Protein AF-A0A6J7G354-F1 (afdb_monomer_lite)

Radius of gyration: 15.18 Å; chains: 1; bounding box: 32×31×40 Å

Structure (mmCIF, N/CA/C/O backbone):
data_AF-A0A6J7G354-F1
#
_entry.id   AF-A0A6J7G354-F1
#
loop_
_atom_site.group_PDB
_atom_site.id
_atom_site.type_symbol
_atom_site.label_atom_id
_atom_site.label_alt_id
_atom_site.label_comp_id
_atom_site.label_asym_id
_atom_site.label_entity_id
_atom_site.label_seq_id
_atom_site.pdbx_PDB_ins_code
_atom_site.Cartn_x
_atom_site.Cartn_y
_atom_site.Cartn_z
_atom_site.occupancy
_atom_site.B_iso_or_equiv
_atom_site.auth_seq_id
_atom_site.auth_comp_id
_atom_site.auth_asym_id
_atom_site.auth_atom_id
_atom_site.pdbx_PDB_model_num
ATOM 1 N N . MET A 1 1 ? -2.103 15.247 -14.650 1.00 77.56 1 MET A N 1
ATOM 2 C CA . MET A 1 1 ? -3.289 14.775 -13.905 1.00 77.56 1 MET A CA 1
ATOM 3 C C . MET A 1 1 ? -3.053 15.075 -12.437 1.00 77.56 1 MET A C 1
ATOM 5 O O . MET A 1 1 ? -1.938 14.854 -11.986 1.00 77.56 1 MET A O 1
ATOM 9 N N . THR A 1 2 ? -4.056 15.577 -11.723 1.00 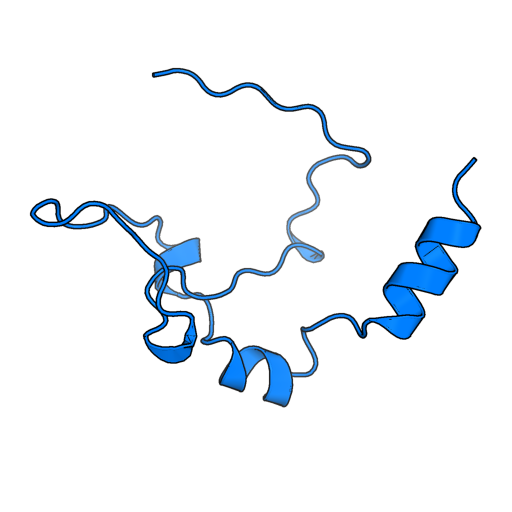95.44 2 THR A N 1
ATOM 10 C CA . THR A 1 2 ? -3.983 15.792 -10.271 1.00 95.44 2 THR A CA 1
ATOM 11 C C . THR A 1 2 ? -4.958 14.836 -9.604 1.00 95.44 2 THR A C 1
ATOM 13 O O . THR A 1 2 ? -6.089 14.710 -10.067 1.00 95.44 2 THR A O 1
ATOM 16 N N . VAL A 1 3 ? -4.516 14.162 -8.545 1.00 96.00 3 VAL A N 1
ATOM 17 C CA . VAL A 1 3 ? -5.350 13.264 -7.738 1.00 96.00 3 VAL A CA 1
ATOM 18 C C . VAL A 1 3 ? -5.610 13.937 -6.393 1.00 96.00 3 VAL A C 1
ATOM 20 O O . VAL A 1 3 ? -4.684 14.482 -5.797 1.00 96.00 3 VAL A O 1
ATOM 23 N N . GLY A 1 4 ? -6.858 13.910 -5.926 1.00 97.31 4 GLY A N 1
ATOM 24 C CA . GLY A 1 4 ? -7.247 14.350 -4.585 1.00 97.31 4 GLY A CA 1
ATOM 25 C C . GLY A 1 4 ? -8.002 13.236 -3.866 1.00 97.31 4 GLY A C 1
ATOM 26 O O . GLY A 1 4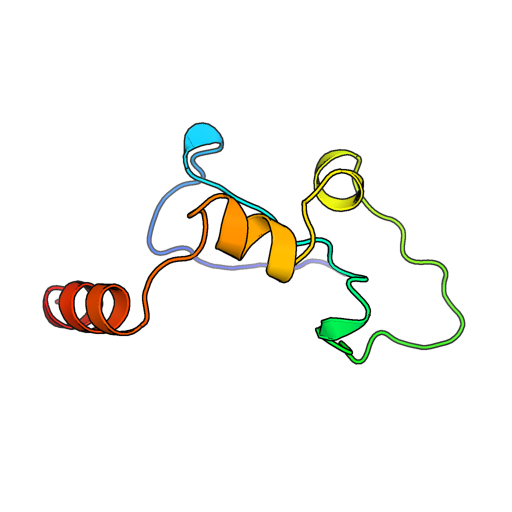 ? -8.821 12.559 -4.484 1.00 97.31 4 GLY A O 1
ATOM 27 N N . TYR A 1 5 ? -7.713 13.034 -2.581 1.00 96.75 5 TYR A N 1
ATOM 28 C CA . TYR A 1 5 ? -8.340 12.008 -1.748 1.00 96.75 5 TYR A CA 1
ATOM 29 C C . TYR A 1 5 ? -8.429 12.467 -0.285 1.00 96.75 5 TYR A C 1
ATOM 31 O O . TYR A 1 5 ? -7.597 13.246 0.179 1.00 96.75 5 TYR A O 1
ATOM 39 N N . LEU A 1 6 ? -9.460 11.998 0.427 1.00 97.44 6 LEU A N 1
ATOM 40 C CA . LEU A 1 6 ? -9.637 12.188 1.870 1.00 97.44 6 LEU A CA 1
ATOM 41 C C . LEU A 1 6 ? -9.295 10.877 2.584 1.00 97.44 6 LEU A C 1
ATOM 43 O O . LEU A 1 6 ? -9.716 9.812 2.135 1.00 97.44 6 LEU A O 1
ATOM 47 N N . CYS A 1 7 ? -8.565 10.960 3.694 1.00 96.50 7 CYS A N 1
ATOM 48 C CA . CYS A 1 7 ? -8.202 9.807 4.520 1.00 96.50 7 CYS A CA 1
ATOM 49 C C . CYS A 1 7 ? -8.913 9.871 5.875 1.00 96.50 7 CYS A C 1
ATOM 51 O O . CYS A 1 7 ? -9.070 10.955 6.438 1.00 96.50 7 CYS A O 1
ATOM 53 N N . SER A 1 8 ? -9.297 8.713 6.418 1.00 94.56 8 SER A N 1
ATOM 54 C CA . SER A 1 8 ? -9.848 8.589 7.777 1.00 94.56 8 SER A CA 1
ATOM 55 C C . SER A 1 8 ? -8.800 8.815 8.874 1.00 94.56 8 SER A C 1
ATOM 57 O O . SER A 1 8 ? -9.157 9.172 9.992 1.00 94.56 8 SER A O 1
ATOM 59 N N . GLU A 1 9 ? -7.515 8.639 8.555 1.00 95.12 9 GLU A N 1
ATOM 60 C CA . GLU A 1 9 ? -6.375 8.898 9.438 1.00 95.12 9 GLU A CA 1
ATOM 61 C C . GLU A 1 9 ? -5.266 9.684 8.703 1.00 95.12 9 GLU A C 1
ATOM 63 O O . GLU A 1 9 ? -5.152 9.589 7.477 1.00 95.12 9 GLU A O 1
ATOM 68 N N . PRO A 1 10 ? -4.423 10.452 9.424 1.00 97.12 10 PRO A N 1
ATOM 69 C CA . PRO A 1 10 ? -3.241 11.099 8.851 1.00 97.12 10 PRO A CA 1
ATOM 70 C C . PRO A 1 10 ? -2.161 10.103 8.395 1.00 97.12 10 PRO A C 1
ATOM 72 O O . PRO A 1 10 ? -2.047 9.004 8.933 1.00 97.12 10 PRO A O 1
ATOM 75 N N . TYR A 1 11 ? -1.305 10.547 7.468 1.00 95.81 11 TYR A N 1
ATOM 76 C CA . TYR A 1 11 ? -0.116 9.812 7.014 1.00 95.81 11 TYR A CA 1
ATOM 77 C C . TYR A 1 11 ? 0.807 9.438 8.186 1.00 95.81 11 TYR A C 1
ATOM 79 O O . TYR A 1 11 ? 1.191 10.303 8.982 1.00 95.81 11 TYR A O 1
ATOM 87 N N . ALA A 1 12 ? 1.188 8.162 8.273 1.00 95.94 12 ALA A N 1
ATOM 88 C CA . ALA A 1 12 ? 1.988 7.618 9.371 1.00 95.94 12 ALA A CA 1
ATOM 89 C C . ALA A 1 12 ? 2.982 6.562 8.844 1.00 95.94 12 ALA A C 1
ATOM 91 O O . ALA A 1 12 ? 2.693 5.366 8.897 1.00 95.94 12 ALA A O 1
ATOM 92 N N . PRO A 1 13 ? 4.191 6.958 8.396 1.00 93.19 13 PRO A N 1
ATOM 93 C CA . PRO A 1 13 ? 5.078 6.100 7.603 1.00 93.19 13 PRO A CA 1
ATOM 94 C C . PRO A 1 13 ? 5.502 4.806 8.306 1.00 93.19 13 PRO A C 1
ATOM 96 O O . PRO A 1 13 ? 5.758 3.811 7.641 1.00 93.19 13 PRO A O 1
ATOM 99 N N . GLY A 1 14 ? 5.572 4.805 9.642 1.00 94.38 14 GLY A N 1
ATOM 100 C CA . GLY A 1 14 ? 5.933 3.620 10.426 1.00 94.38 14 GLY A CA 1
ATOM 101 C C . GLY A 1 14 ? 4.840 2.550 10.516 1.00 94.38 14 GLY A C 1
ATOM 102 O O . GLY A 1 14 ? 5.141 1.436 10.927 1.00 94.38 14 GLY A O 1
ATOM 103 N N . ARG A 1 15 ? 3.592 2.875 10.150 1.00 94.12 15 ARG A N 1
ATOM 104 C CA . ARG A 1 15 ? 2.453 1.938 10.086 1.00 94.12 15 ARG A CA 1
ATOM 105 C C . ARG A 1 15 ? 1.995 1.674 8.648 1.00 94.12 15 ARG A C 1
ATOM 107 O O . ARG A 1 15 ? 0.984 1.015 8.435 1.00 94.12 15 ARG A O 1
ATOM 114 N N . GLU A 1 16 ? 2.700 2.227 7.664 1.00 95.12 16 GLU A N 1
ATOM 115 C CA . GLU A 1 16 ? 2.355 2.084 6.256 1.00 95.12 16 GLU A CA 1
ATOM 116 C C . GLU A 1 16 ? 3.211 1.022 5.586 1.00 95.12 16 GLU A C 1
ATOM 118 O O . GLU A 1 16 ? 4.435 1.139 5.497 1.00 95.12 16 GLU A O 1
ATOM 123 N N . HIS A 1 17 ? 2.536 0.022 5.037 1.00 95.31 17 HIS A N 1
ATOM 124 C CA . HIS A 1 17 ? 3.150 -1.093 4.336 1.00 95.31 17 HIS A CA 1
ATOM 125 C C . HIS A 1 17 ? 2.770 -1.051 2.853 1.00 95.31 17 HIS A C 1
ATOM 127 O O . HIS A 1 17 ? 1.701 -0.562 2.490 1.00 95.31 17 HIS A O 1
ATOM 133 N N . GLY A 1 18 ? 3.665 -1.536 1.994 1.00 95.94 18 GLY A N 1
ATOM 134 C CA . GLY A 1 18 ? 3.434 -1.655 0.555 1.00 95.94 18 GLY A CA 1
ATOM 135 C C . GLY A 1 18 ? 3.486 -3.113 0.118 1.00 95.94 18 GLY A C 1
ATOM 136 O O . GLY A 1 18 ? 4.197 -3.911 0.724 1.00 95.94 18 GLY A O 1
ATOM 137 N N . ILE A 1 19 ? 2.761 -3.430 -0.951 1.00 98.25 19 ILE A N 1
ATOM 138 C CA . ILE A 1 19 ? 2.914 -4.666 -1.723 1.00 98.25 19 ILE A CA 1
ATOM 139 C C . ILE A 1 19 ? 3.431 -4.270 -3.101 1.00 98.25 19 ILE A C 1
ATOM 141 O O . ILE A 1 19 ? 2.998 -3.250 -3.642 1.00 98.25 19 ILE A O 1
ATOM 145 N N . HIS A 1 20 ? 4.357 -5.049 -3.658 1.00 97.62 20 HIS A N 1
ATOM 146 C CA . HIS A 1 20 ? 4.952 -4.750 -4.952 1.00 97.62 20 HIS A CA 1
ATOM 147 C C . HIS A 1 20 ? 3.850 -4.634 -6.021 1.00 97.62 20 HIS A C 1
ATOM 149 O O . HIS A 1 20 ? 3.151 -5.615 -6.284 1.00 97.62 20 HIS A O 1
ATOM 155 N N . PRO A 1 21 ? 3.681 -3.467 -6.671 1.00 95.44 21 PRO A N 1
ATOM 156 C CA . PRO A 1 21 ? 2.530 -3.224 -7.538 1.00 95.44 21 PRO A CA 1
ATOM 157 C C . PRO A 1 21 ? 2.520 -4.139 -8.764 1.00 95.44 21 PRO A C 1
ATOM 159 O O . PRO A 1 21 ? 1.456 -4.479 -9.257 1.00 95.44 21 PRO A O 1
ATOM 162 N N . LEU A 1 22 ? 3.692 -4.574 -9.238 1.00 95.06 22 LEU A N 1
ATOM 163 C CA . LEU A 1 22 ? 3.822 -5.497 -10.373 1.00 95.06 22 LEU A CA 1
ATOM 164 C C . LEU A 1 22 ? 3.977 -6.967 -9.949 1.00 95.06 22 LEU A C 1
ATOM 166 O O . LEU A 1 22 ? 4.564 -7.749 -10.694 1.00 95.06 22 LEU A O 1
ATOM 170 N N . ASP A 1 23 ? 3.534 -7.343 -8.745 1.00 96.88 23 ASP A N 1
ATOM 171 C CA . ASP A 1 23 ? 3.508 -8.751 -8.337 1.00 96.88 23 ASP A CA 1
ATOM 172 C C . ASP A 1 23 ? 2.652 -9.571 -9.330 1.00 96.88 23 ASP A C 1
ATOM 174 O O . ASP A 1 23 ? 1.446 -9.319 -9.455 1.00 96.88 23 ASP A O 1
ATOM 178 N N . PRO A 1 24 ? 3.236 -10.554 -10.045 1.00 94.62 24 PRO A N 1
ATOM 179 C CA . PRO A 1 24 ? 2.509 -11.335 -11.042 1.00 94.62 24 PRO A CA 1
ATOM 180 C C . PRO A 1 24 ? 1.366 -12.157 -10.439 1.00 94.62 24 PRO A C 1
ATOM 182 O O . PRO A 1 24 ? 0.413 -12.462 -11.153 1.00 94.62 24 PRO A O 1
ATOM 185 N N . ALA A 1 25 ? 1.419 -12.490 -9.144 1.00 96.94 25 ALA A N 1
ATOM 186 C CA . ALA A 1 25 ? 0.344 -13.216 -8.472 1.00 96.94 25 ALA A CA 1
ATOM 187 C C . ALA A 1 25 ? -0.935 -12.373 -8.326 1.00 96.94 25 ALA A C 1
ATOM 189 O O . ALA A 1 25 ? -2.027 -12.935 -8.267 1.00 96.94 25 ALA A O 1
ATOM 190 N N . LEU A 1 26 ? -0.814 -11.038 -8.292 1.00 96.12 26 LEU A N 1
ATOM 191 C CA . LEU A 1 26 ? -1.962 -10.128 -8.240 1.00 96.12 26 LEU A CA 1
ATOM 192 C C . LEU A 1 26 ? -2.610 -9.918 -9.613 1.00 96.12 26 LEU A C 1
ATOM 194 O O . LEU A 1 26 ? -3.804 -9.635 -9.678 1.00 96.12 26 LEU A O 1
ATOM 198 N N . GLY A 1 27 ? -1.838 -10.025 -10.701 1.00 93.81 27 GLY A N 1
ATOM 199 C CA . GLY A 1 27 ? -2.353 -9.911 -12.070 1.00 93.81 27 GLY A CA 1
ATOM 200 C C . GLY A 1 27 ? -3.091 -8.596 -12.356 1.00 93.81 27 GLY A C 1
ATOM 201 O O . GLY A 1 27 ? -4.108 -8.602 -13.049 1.00 93.81 27 GLY A O 1
ATOM 202 N N . LEU A 1 28 ? -2.624 -7.475 -11.787 1.00 93.12 28 LEU A N 1
ATOM 203 C CA . LEU A 1 28 ? -3.310 -6.185 -11.899 1.00 93.12 28 LEU A CA 1
ATOM 204 C C . LEU A 1 28 ? -3.335 -5.674 -13.357 1.00 93.12 28 LEU A C 1
ATOM 206 O O . LEU A 1 28 ? -2.319 -5.757 -14.052 1.00 93.12 28 LEU A O 1
ATOM 210 N N . PRO A 1 29 ? -4.456 -5.088 -13.825 1.00 92.75 29 PRO A N 1
ATOM 211 C CA . PRO A 1 29 ? -4.645 -4.695 -15.221 1.00 92.75 29 PRO A CA 1
ATOM 212 C C . PRO A 1 29 ? -4.008 -3.329 -15.533 1.00 92.75 29 PRO A C 1
ATOM 214 O O . PRO A 1 29 ? -4.702 -2.360 -15.849 1.00 92.75 29 PRO A O 1
ATOM 217 N N . PHE A 1 30 ? -2.683 -3.220 -15.417 1.00 89.75 30 PHE A N 1
ATOM 218 C CA . PHE A 1 30 ? -1.979 -2.003 -15.828 1.00 89.75 30 PHE A CA 1
ATOM 219 C C . PHE A 1 30 ? -2.039 -1.813 -17.353 1.00 89.75 30 PHE A C 1
ATOM 221 O O . PHE A 1 30 ? -1.998 -2.800 -18.089 1.00 89.75 30 PHE A O 1
ATOM 228 N N . PRO A 1 31 ? -2.106 -0.562 -17.850 1.00 88.50 31 PRO A N 1
ATOM 229 C CA . PRO A 1 31 ? -2.057 -0.290 -19.283 1.00 88.50 31 PRO A CA 1
ATOM 230 C C . PRO A 1 31 ? -0.801 -0.880 -19.936 1.00 88.50 31 PRO A C 1
ATOM 232 O O . PRO A 1 31 ? 0.320 -0.649 -19.477 1.00 88.50 31 PRO A O 1
ATOM 235 N N . GLU A 1 32 ? -0.986 -1.621 -21.027 1.00 81.94 32 GLU A N 1
ATOM 236 C CA . GLU A 1 32 ? 0.119 -2.180 -21.804 1.00 81.94 32 GLU A CA 1
ATOM 237 C C . GLU A 1 32 ? 0.927 -1.077 -22.511 1.00 81.94 32 GLU A C 1
ATOM 239 O O . GLU A 1 32 ? 0.409 -0.019 -22.869 1.00 81.94 32 GLU A O 1
ATOM 244 N N . GLY A 1 33 ? 2.215 -1.334 -22.753 1.00 71.19 33 GLY A N 1
ATOM 245 C CA . GLY A 1 33 ? 3.054 -0.477 -23.597 1.00 71.19 33 GLY A CA 1
ATOM 246 C C . GLY A 1 33 ? 3.712 0.722 -22.904 1.00 71.19 33 GLY A C 1
ATOM 247 O O . GLY A 1 33 ? 4.500 1.418 -23.544 1.00 71.19 33 GLY A O 1
ATOM 248 N N . THR A 1 34 ? 3.478 0.946 -21.607 1.00 72.44 34 THR A N 1
ATOM 249 C CA . THR A 1 34 ? 4.228 1.933 -20.808 1.00 72.44 34 THR A CA 1
ATOM 250 C C . THR A 1 34 ? 5.007 1.255 -19.690 1.00 72.44 34 THR A C 1
ATOM 252 O O . THR A 1 34 ? 4.425 0.538 -18.879 1.00 72.44 34 THR A O 1
ATOM 255 N N . ALA A 1 35 ? 6.318 1.503 -19.613 1.00 81.38 35 ALA A N 1
ATOM 256 C CA . ALA A 1 35 ? 7.110 1.076 -18.464 1.00 81.38 35 ALA A CA 1
ATOM 257 C C . ALA A 1 35 ? 6.610 1.803 -17.206 1.00 81.38 35 ALA A C 1
ATOM 259 O O . ALA A 1 35 ? 6.564 3.035 -17.179 1.00 81.38 35 ALA A O 1
ATOM 260 N N . ALA A 1 36 ? 6.229 1.047 -16.176 1.00 88.00 36 ALA A N 1
ATOM 261 C CA . ALA A 1 36 ? 5.817 1.624 -14.905 1.00 88.00 36 ALA A CA 1
ATOM 262 C C . ALA A 1 36 ? 6.998 2.375 -14.272 1.00 88.00 36 ALA A C 1
ATOM 264 O O . ALA A 1 36 ? 8.063 1.801 -14.046 1.00 88.00 36 ALA A O 1
ATOM 265 N N . LEU A 1 37 ? 6.807 3.661 -13.977 1.00 93.25 37 LEU A N 1
ATOM 266 C CA . LEU A 1 37 ? 7.759 4.432 -13.188 1.00 93.25 37 LEU A CA 1
ATOM 267 C C . LEU A 1 37 ? 7.408 4.260 -11.710 1.00 93.25 37 LEU A C 1
ATOM 269 O O . LEU A 1 37 ? 6.412 4.809 -11.242 1.00 93.25 37 LEU A O 1
ATOM 273 N N . LEU A 1 38 ? 8.219 3.485 -10.995 1.00 95.19 38 LEU A N 1
ATOM 274 C CA . LEU A 1 38 ? 8.018 3.200 -9.577 1.00 95.19 38 LEU A CA 1
ATOM 275 C C . LEU A 1 38 ? 8.914 4.078 -8.705 1.00 95.19 38 LEU A C 1
ATOM 277 O O . LEU A 1 38 ? 10.054 4.384 -9.063 1.00 95.19 38 LEU A O 1
ATOM 281 N N . SER A 1 39 ? 8.407 4.455 -7.532 1.00 97.00 39 SER A N 1
ATOM 282 C CA . SER A 1 39 ? 9.248 5.048 -6.497 1.00 97.00 39 SER A CA 1
ATOM 283 C C . SER A 1 39 ? 10.216 3.995 -5.929 1.00 97.00 39 SER A C 1
ATOM 285 O O . SER A 1 39 ? 9.931 2.796 -6.002 1.00 97.00 39 SER A O 1
ATOM 287 N N . PRO A 1 40 ? 11.330 4.399 -5.290 1.00 96.94 40 PRO A N 1
ATOM 288 C CA . PRO A 1 40 ? 12.204 3.450 -4.601 1.00 96.94 40 PRO A CA 1
ATOM 289 C C . PRO A 1 40 ? 11.488 2.633 -3.514 1.00 96.94 40 PRO A C 1
ATOM 291 O O . PRO A 1 40 ? 11.843 1.478 -3.301 1.00 96.94 40 PRO A O 1
ATOM 294 N N . LYS A 1 41 ? 10.474 3.209 -2.845 1.00 95.75 41 LYS A N 1
ATOM 295 C CA . LYS A 1 41 ? 9.679 2.517 -1.816 1.00 95.75 41 LYS A CA 1
ATOM 296 C C . LYS A 1 41 ? 8.847 1.391 -2.434 1.00 95.75 41 LYS A C 1
ATOM 298 O O . LYS A 1 41 ? 8.869 0.280 -1.919 1.00 95.75 41 LYS A O 1
ATOM 303 N N . ASP A 1 42 ? 8.164 1.663 -3.545 1.00 97.12 42 ASP A N 1
ATOM 304 C CA . ASP A 1 42 ? 7.278 0.683 -4.193 1.00 97.12 42 ASP A CA 1
ATOM 305 C C . ASP A 1 42 ? 8.068 -0.412 -4.915 1.00 97.12 42 ASP A C 1
ATOM 307 O O . ASP A 1 42 ? 7.682 -1.577 -4.878 1.00 97.12 42 ASP A O 1
ATOM 311 N N . ALA A 1 43 ? 9.203 -0.056 -5.525 1.00 96.75 43 ALA A N 1
ATOM 312 C CA . ALA A 1 43 ? 10.102 -1.016 -6.165 1.00 96.75 43 ALA A CA 1
ATOM 313 C C . ALA A 1 43 ? 10.764 -1.978 -5.159 1.00 96.75 43 ALA A C 1
ATOM 315 O O . ALA A 1 43 ? 11.148 -3.084 -5.529 1.00 96.75 43 ALA A O 1
ATOM 316 N N . ALA A 1 44 ? 10.908 -1.561 -3.896 1.00 96.81 44 ALA A N 1
ATOM 317 C CA . ALA A 1 44 ? 11.462 -2.376 -2.815 1.00 96.81 44 ALA A CA 1
ATOM 318 C C . ALA A 1 44 ? 10.391 -3.093 -1.971 1.00 96.81 44 ALA A C 1
ATOM 320 O O . ALA A 1 44 ? 10.739 -3.784 -1.011 1.00 96.81 44 ALA A O 1
ATOM 321 N N . ALA A 1 45 ? 9.102 -2.917 -2.279 1.00 97.94 45 ALA A N 1
ATOM 322 C CA . ALA A 1 45 ? 8.024 -3.547 -1.527 1.00 97.94 45 ALA A CA 1
ATOM 323 C C . ALA A 1 45 ? 8.029 -5.084 -1.708 1.00 97.94 45 ALA A C 1
ATOM 325 O O . ALA A 1 45 ? 8.387 -5.570 -2.784 1.00 97.94 45 ALA A O 1
ATOM 326 N N . PRO A 1 46 ? 7.628 -5.863 -0.685 1.00 98.25 46 PRO A N 1
ATOM 327 C CA . PRO A 1 46 ? 7.515 -7.319 -0.785 1.00 98.25 46 PRO A CA 1
ATOM 328 C C . PRO A 1 46 ? 6.384 -7.747 -1.730 1.00 98.25 46 PRO A C 1
ATOM 330 O O . PRO A 1 46 ? 5.427 -7.004 -1.953 1.00 98.25 46 PRO A O 1
ATOM 333 N N . THR A 1 47 ? 6.449 -8.976 -2.244 1.00 98.50 47 THR A N 1
ATOM 334 C CA . THR A 1 47 ? 5.295 -9.613 -2.903 1.00 98.50 47 THR A CA 1
ATOM 335 C C . THR A 1 47 ? 4.176 -9.891 -1.895 1.00 98.50 47 THR A C 1
ATOM 337 O O . THR A 1 47 ? 4.405 -9.900 -0.680 1.00 98.50 47 THR A O 1
ATOM 340 N N . LEU A 1 48 ? 2.959 -10.163 -2.372 1.00 98.25 48 LEU A N 1
ATOM 341 C CA . LEU A 1 48 ? 1.831 -10.513 -1.504 1.00 98.25 48 LEU A CA 1
ATOM 342 C C . LEU A 1 48 ? 2.149 -11.748 -0.648 1.00 98.25 48 LEU A C 1
ATOM 344 O O . LEU A 1 48 ? 1.876 -11.758 0.551 1.00 98.25 48 LEU A O 1
ATOM 348 N N . ALA A 1 49 ? 2.756 -12.771 -1.255 1.00 98.31 49 ALA A N 1
ATOM 349 C CA . ALA A 1 49 ? 3.146 -13.995 -0.558 1.00 98.31 49 ALA A CA 1
ATOM 350 C C . ALA A 1 49 ? 4.177 -13.722 0.549 1.00 98.31 49 ALA A C 1
ATOM 352 O O . ALA A 1 49 ? 3.995 -14.169 1.678 1.00 98.31 49 ALA A O 1
ATOM 353 N N . GLN A 1 50 ? 5.209 -12.924 0.262 1.00 98.38 50 GLN A N 1
ATOM 354 C CA . GLN A 1 50 ? 6.215 -12.547 1.260 1.00 98.38 50 GLN A CA 1
ATOM 355 C C . GLN A 1 50 ? 5.602 -11.735 2.405 1.00 98.38 50 GLN A C 1
ATOM 357 O O . GLN A 1 50 ? 5.929 -11.954 3.567 1.00 98.38 50 GLN A O 1
ATOM 362 N N . ALA A 1 51 ? 4.690 -10.809 2.103 1.00 98.12 51 ALA A N 1
ATOM 363 C CA . ALA A 1 51 ? 3.999 -10.038 3.132 1.00 98.12 51 ALA A CA 1
ATOM 364 C C . ALA A 1 51 ? 3.137 -10.925 4.045 1.00 98.12 51 ALA A C 1
ATOM 366 O O . ALA A 1 51 ? 3.067 -10.668 5.248 1.00 98.12 51 ALA A O 1
ATOM 367 N N . ALA A 1 52 ? 2.522 -11.979 3.497 1.00 97.56 52 ALA A N 1
ATOM 368 C CA . ALA A 1 52 ? 1.801 -12.975 4.283 1.00 97.56 52 ALA A CA 1
ATOM 369 C C . ALA A 1 52 ? 2.746 -13.759 5.210 1.00 97.56 52 ALA A C 1
ATOM 371 O O . ALA A 1 52 ? 2.461 -13.889 6.398 1.00 97.56 52 ALA A O 1
ATOM 372 N N . GLU A 1 53 ? 3.892 -14.221 4.701 1.00 98.00 53 GLU A N 1
ATOM 373 C CA . GLU A 1 53 ? 4.912 -14.926 5.497 1.00 98.00 53 GLU A CA 1
ATOM 374 C C . GLU A 1 53 ? 5.495 -14.051 6.618 1.00 98.00 53 GLU A C 1
ATOM 376 O O . GLU A 1 53 ? 5.780 -14.541 7.709 1.00 98.00 53 GLU A O 1
ATOM 381 N N . LEU A 1 54 ? 5.635 -12.747 6.368 1.00 96.81 54 LEU A N 1
ATOM 382 C CA . LEU A 1 54 ? 6.109 -11.759 7.340 1.00 96.81 54 LEU A CA 1
ATOM 383 C C . LEU A 1 54 ? 5.026 -11.303 8.335 1.00 96.81 54 LEU A C 1
ATOM 385 O O . LEU A 1 54 ? 5.330 -10.512 9.227 1.00 96.81 54 LEU A O 1
ATOM 389 N N . GLY A 1 55 ? 3.777 -11.757 8.188 1.00 96.56 55 GLY A N 1
ATOM 390 C CA . GLY A 1 55 ? 2.665 -11.353 9.054 1.00 96.56 55 GLY A CA 1
ATOM 391 C C . GLY A 1 55 ? 2.276 -9.875 8.924 1.00 96.56 55 GLY A C 1
ATOM 392 O O . GLY A 1 55 ? 1.775 -9.291 9.878 1.00 96.56 55 GLY A O 1
ATOM 393 N N . LEU A 1 56 ? 2.530 -9.254 7.767 1.00 96.38 56 LEU A N 1
ATOM 394 C CA . LEU A 1 56 ? 2.233 -7.834 7.519 1.00 96.38 56 LEU A CA 1
ATOM 395 C C . LEU A 1 56 ? 0.781 -7.584 7.093 1.00 96.38 56 LEU A C 1
ATOM 397 O O . LEU A 1 56 ? 0.336 -6.437 7.072 1.00 96.38 56 LEU A O 1
ATOM 401 N N . LEU A 1 57 ? 0.065 -8.631 6.682 1.00 97.56 57 LEU A N 1
ATOM 402 C CA . LEU A 1 57 ? -1.294 -8.508 6.167 1.00 97.56 57 LEU A CA 1
ATOM 403 C C . LEU A 1 57 ? -2.309 -8.477 7.315 1.00 97.56 57 LEU A C 1
ATOM 405 O O . LEU A 1 57 ? -2.213 -9.306 8.221 1.00 97.56 57 LEU A O 1
ATOM 409 N N . PRO A 1 58 ? -3.313 -7.586 7.264 1.00 97.31 58 PRO A N 1
ATOM 410 C CA . PRO A 1 58 ? -4.421 -7.651 8.203 1.0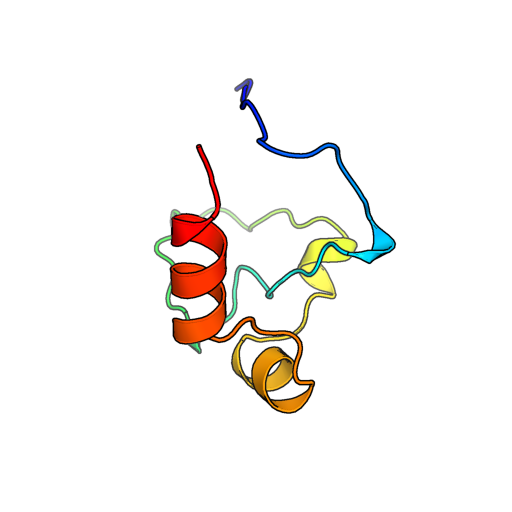0 97.31 58 PRO A CA 1
ATOM 411 C C . PRO A 1 58 ? -5.265 -8.899 7.935 1.00 97.31 58 PRO A C 1
ATOM 413 O O . PRO A 1 58 ? -5.398 -9.340 6.785 1.00 97.31 58 PRO A O 1
ATOM 416 N N . THR A 1 59 ? -5.893 -9.449 8.973 1.00 97.56 59 THR A N 1
ATOM 417 C CA . THR A 1 59 ? -6.907 -10.484 8.765 1.00 97.56 59 THR A CA 1
ATOM 418 C C . THR A 1 59 ? -8.259 -9.854 8.438 1.00 97.56 59 THR A C 1
ATOM 420 O O . THR A 1 59 ? -8.605 -8.762 8.893 1.00 97.56 59 THR A O 1
ATOM 423 N N . TYR A 1 60 ? -9.059 -10.558 7.638 1.00 97.81 60 TYR A N 1
ATOM 424 C CA . TYR A 1 60 ? -10.380 -10.067 7.249 1.00 97.81 60 TYR A CA 1
ATOM 425 C C . TYR A 1 60 ? -11.326 -9.894 8.449 1.00 97.81 60 TYR A C 1
ATOM 427 O O . TYR A 1 60 ? -12.111 -8.945 8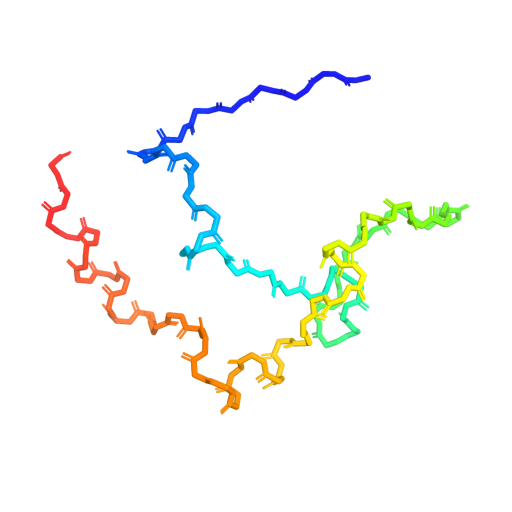.486 1.00 97.81 60 TYR A O 1
ATOM 435 N N . ASP A 1 61 ? -11.250 -10.793 9.432 1.00 98.19 61 ASP A N 1
ATOM 436 C CA . ASP A 1 61 ? -12.102 -10.733 10.618 1.00 98.19 61 ASP A CA 1
ATOM 437 C C . ASP A 1 61 ? -11.748 -9.540 11.516 1.00 98.19 61 ASP A C 1
ATOM 439 O O . ASP A 1 61 ? -12.656 -8.787 11.869 1.00 98.19 61 ASP A O 1
ATOM 443 N N . GLU A 1 62 ? -10.460 -9.270 11.764 1.00 97.81 62 GLU A N 1
ATOM 444 C CA . GLU A 1 62 ? -10.021 -8.069 12.498 1.00 97.81 62 GLU A CA 1
ATOM 445 C C . GLU A 1 62 ? -10.486 -6.781 11.806 1.00 97.81 62 GLU A C 1
ATOM 447 O O . GLU A 1 62 ? -10.958 -5.850 12.462 1.00 97.81 62 GLU A O 1
ATOM 452 N N . CYS A 1 63 ? -10.415 -6.723 10.469 1.00 97.75 63 CYS A N 1
ATOM 453 C CA . CYS A 1 63 ? -10.926 -5.577 9.718 1.00 97.75 63 CYS A CA 1
ATOM 454 C C . CYS A 1 63 ? -12.430 -5.369 9.939 1.00 97.75 63 CYS A C 1
ATOM 456 O O . CYS A 1 63 ? -12.858 -4.238 10.173 1.00 97.75 63 CYS A O 1
ATOM 458 N N . LYS A 1 64 ? -13.246 -6.430 9.872 1.00 98.06 64 LYS A N 1
ATOM 459 C CA . LYS A 1 64 ? -14.697 -6.324 10.110 1.00 98.06 64 LYS A CA 1
ATOM 460 C C . LYS A 1 64 ? -15.010 -5.877 11.533 1.00 98.06 64 LYS A C 1
ATOM 462 O O . LYS A 1 64 ? -15.890 -5.039 11.715 1.00 98.06 64 LYS A O 1
ATOM 467 N N . GLU A 1 65 ? -14.318 -6.440 12.519 1.00 98.19 65 GLU A N 1
ATOM 468 C CA . GLU A 1 65 ? -14.495 -6.077 13.925 1.00 98.19 65 GLU A CA 1
ATOM 469 C C . GLU A 1 65 ? -14.169 -4.603 14.146 1.00 98.19 65 GLU A C 1
ATOM 471 O O . GLU A 1 65 ? -14.983 -3.879 14.716 1.00 98.19 65 GLU A O 1
ATOM 476 N N . PHE A 1 66 ? -13.039 -4.131 13.613 1.00 97.25 66 PHE A N 1
ATOM 477 C CA . PHE A 1 66 ? -12.662 -2.724 13.688 1.00 97.25 66 PHE A CA 1
ATOM 478 C C . PHE A 1 66 ? -13.704 -1.819 13.023 1.00 97.25 66 PHE A C 1
ATOM 480 O O . PHE A 1 66 ? -14.154 -0.856 13.644 1.00 97.25 66 PHE A O 1
ATOM 487 N N . ILE A 1 67 ? -14.150 -2.153 11.807 1.00 96.81 67 ILE A N 1
ATOM 488 C CA . ILE A 1 67 ? -15.178 -1.387 11.083 1.00 96.81 67 ILE A CA 1
ATOM 489 C C . ILE A 1 67 ? -16.475 -1.289 11.897 1.00 96.81 67 ILE A C 1
ATOM 491 O O . ILE A 1 67 ? -17.079 -0.221 11.934 1.00 96.81 67 ILE A O 1
ATOM 495 N N . ALA A 1 68 ? -16.884 -2.353 12.595 1.00 97.19 68 ALA A N 1
ATOM 496 C CA . ALA A 1 68 ? -18.087 -2.345 13.431 1.00 97.19 68 ALA A CA 1
ATOM 497 C C . ALA A 1 68 ? -17.995 -1.394 14.644 1.00 97.19 68 ALA A C 1
ATOM 499 O O . ALA A 1 68 ? -19.024 -1.046 15.223 1.00 97.19 68 ALA A O 1
ATOM 500 N N . THR A 1 69 ? -16.787 -0.966 15.033 1.00 96.62 69 THR A N 1
ATOM 501 C CA . THR A 1 69 ? -16.575 0.036 16.097 1.00 96.62 69 THR A CA 1
ATOM 502 C C . THR A 1 69 ? -16.643 1.482 15.606 1.00 96.62 69 THR A C 1
ATOM 504 O O . THR A 1 69 ? -16.763 2.402 16.423 1.00 96.62 69 THR A O 1
ATOM 507 N N . LEU A 1 70 ? -16.556 1.697 14.291 1.00 93.81 70 LEU A N 1
ATOM 508 C CA . LEU A 1 70 ? -16.615 3.026 13.692 1.00 93.81 70 LEU A CA 1
ATOM 509 C C . LEU A 1 70 ? -18.058 3.552 13.753 1.00 93.81 70 LEU A C 1
ATOM 511 O O . LEU A 1 70 ? -19.013 2.804 13.547 1.00 93.81 70 LEU A O 1
ATOM 515 N 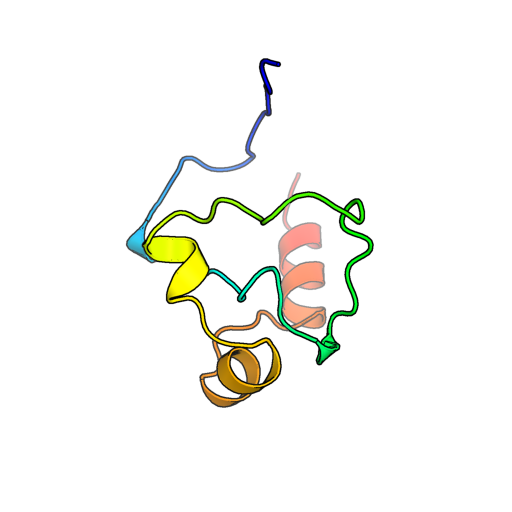N . LYS A 1 71 ? -18.206 4.837 14.088 1.00 73.81 71 LYS A N 1
ATOM 516 C CA . LYS A 1 71 ? -19.502 5.523 14.207 1.00 73.81 71 LYS A CA 1
ATOM 517 C C . LYS A 1 71 ? -19.947 6.136 12.891 1.00 73.81 71 LYS A C 1
ATOM 519 O O . LYS A 1 71 ? -19.070 6.686 12.189 1.00 73.81 71 LYS A O 1
#

Organism: NCBI:txid449393

InterPro domains:
  IPR000888 dTDP-4-dehydrorhamnose 3,5-epimerase-like [PF00908] (2-49)
  IPR011051 RmlC-like cupin domain superfamily [SSF51182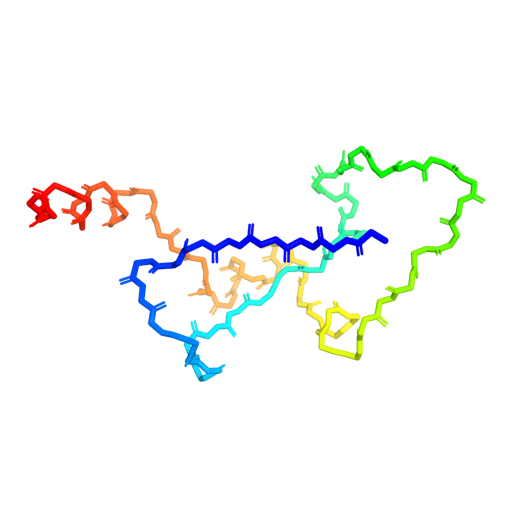] (2-68)
  IPR014710 RmlC-like jelly roll fold [G3DSA:2.60.120.10] (1-71)

pLDDT: mean 94.44, std 6.0, range [71.19, 98.5]

Sequence (71 aa):
MTVGYLCSEPYAPGREHGIHPLDPALGLPFPEGTAALLSPKDAAAPTLAQAAELGLLPTYDECKEFIATLK

Foldseek 3Di:
DDDDDDDPDDDDPVLDAEAQPVQVVVVDPDDPDDDDDDDPRNNPHHHPVVCVVVVVDDDPVVVVVVVVPDD

Secondary structure (DSSP, 8-state):
-------SS---GGG-----TT-TTT---PPTTS-----HHHHTPPPHHHHHHTT-SPPHHHHHHHHHH--